Protein AF-A0A9P5X8L2-F1 (afdb_monomer)

pLDDT: mean 76.32, std 15.54, range [38.41, 93.25]

Solvent-accessible surface area (backbone atoms only — not comparable to full-atom values): 4507 Å² total; per-residue (Å²): 112,70,64,36,52,54,50,35,68,72,47,84,66,91,46,74,67,42,44,53,51,37,48,51,51,18,56,73,67,47,56,67,66,60,54,51,50,48,52,60,58,52,39,55,66,64,31,83,94,56,20,49,75,81,72,55,60,50,70,67,56,54,51,48,52,52,54,59,56,56,68,68,70,70,81,127

Mean predicted aligned error: 11.63 Å

Radius of gyration: 17.08 Å; Cα contacts (8 Å, |Δi|>4): 30; chains: 1; bounding box: 37×26×46 Å

Secondary structure (DSSP, 8-state):
-HHHHHHHHHS--SSHHHHHHHHHHHHHTS-HHHHHHHHHHHHHHH-TTS-TTTTT--HHHHHHHHHHHHTT----

Foldseek 3Di:
DVQLVVQLVPQDDPDPVSSVVSSVVSVVPDDPVNVVVVVVVVCCQCPPVNPCVVVDPDVVNVVVVVVVVVVPPPDD

Structure (mmCIF, N/CA/C/O backbone):
data_AF-A0A9P5X8L2-F1
#
_entry.id   AF-A0A9P5X8L2-F1
#
loop_
_atom_site.group_PDB
_atom_site.id
_atom_site.type_symbol
_atom_site.label_atom_id
_atom_site.label_alt_id
_atom_site.label_comp_id
_atom_site.label_asym_id
_atom_site.label_entity_id
_atom_site.label_seq_id
_atom_site.pdbx_PDB_ins_code
_atom_site.Cartn_x
_atom_site.Cartn_y
_atom_site.Cartn_z
_atom_site.occupancy
_atom_site.B_iso_or_equiv
_atom_site.auth_seq_id
_atom_site.auth_comp_id
_atom_site.auth_asym_id
_atom_site.auth_atom_id
_atom_site.pdbx_PDB_model_num
ATOM 1 N N . TRP A 1 1 ? -0.348 0.375 -1.097 1.00 72.50 1 TRP A N 1
ATOM 2 C CA . TRP A 1 1 ? 0.212 0.336 0.275 1.00 72.50 1 TRP A CA 1
ATOM 3 C C . TRP A 1 1 ? -0.238 1.503 1.159 1.00 72.50 1 TRP A C 1
ATOM 5 O O . TRP A 1 1 ? -0.739 1.246 2.244 1.00 72.50 1 TRP A O 1
ATOM 15 N N . GLY A 1 2 ? -0.102 2.770 0.738 1.00 86.56 2 GLY A N 1
ATOM 16 C CA . GLY A 1 2 ? -0.424 3.933 1.592 1.00 86.56 2 GLY A CA 1
ATOM 17 C C . GLY A 1 2 ? -1.822 3.920 2.233 1.00 86.56 2 GLY A C 1
ATOM 18 O O . GLY A 1 2 ? -1.941 4.215 3.417 1.00 86.56 2 GLY A O 1
ATOM 19 N N . TRP A 1 3 ? -2.845 3.484 1.492 1.00 88.38 3 TRP A N 1
ATOM 20 C CA . TRP A 1 3 ? -4.228 3.396 1.975 1.00 88.38 3 TRP A CA 1
ATOM 21 C C . TRP A 1 3 ? -4.402 2.464 3.184 1.00 88.38 3 TRP A C 1
ATOM 23 O O . TRP A 1 3 ? -4.836 2.902 4.245 1.00 88.38 3 TRP A O 1
ATOM 33 N N . CYS A 1 4 ? -3.972 1.203 3.075 1.00 86.94 4 CYS A N 1
ATOM 34 C CA . CYS A 1 4 ? -4.043 0.251 4.188 1.00 86.94 4 CYS A CA 1
ATOM 35 C C . CYS A 1 4 ? -3.274 0.749 5.418 1.00 86.94 4 CYS A C 1
ATOM 37 O O . CYS A 1 4 ? -3.717 0.556 6.544 1.00 86.94 4 CYS A O 1
ATOM 39 N N . LYS A 1 5 ? -2.137 1.434 5.223 1.00 88.31 5 LYS A N 1
ATOM 40 C CA . LYS A 1 5 ? -1.368 2.021 6.330 1.00 88.31 5 LYS A CA 1
ATOM 41 C C . LYS A 1 5 ? -2.148 3.129 7.039 1.00 88.31 5 LYS A C 1
ATOM 43 O O . LYS A 1 5 ? -2.132 3.177 8.266 1.00 88.31 5 LYS A O 1
ATOM 48 N N . TYR A 1 6 ? -2.834 3.979 6.280 1.00 90.81 6 TYR A N 1
ATOM 49 C CA . TYR A 1 6 ? -3.683 5.043 6.809 1.00 90.81 6 TYR A CA 1
ATOM 50 C C . TYR A 1 6 ? -4.878 4.483 7.598 1.00 90.81 6 TYR A C 1
ATOM 52 O O . TYR A 1 6 ? -5.121 4.902 8.728 1.00 90.81 6 TYR A O 1
ATOM 60 N N . CYS A 1 7 ? -5.574 3.475 7.065 1.00 88.12 7 CYS A N 1
ATOM 61 C CA . CYS A 1 7 ? -6.649 2.782 7.785 1.00 88.12 7 CYS A CA 1
ATOM 62 C C . CYS A 1 7 ? -6.127 2.088 9.049 1.00 88.12 7 CYS A C 1
ATOM 64 O O . CYS A 1 7 ? -6.709 2.223 10.123 1.00 88.12 7 CYS A O 1
ATOM 66 N N . TYR A 1 8 ? -4.983 1.407 8.948 1.00 89.31 8 TYR A N 1
ATOM 67 C CA . TYR A 1 8 ? -4.330 0.798 10.097 1.00 89.31 8 TYR A CA 1
ATOM 68 C C . TYR A 1 8 ? -4.009 1.849 11.163 1.00 89.31 8 TYR A C 1
ATOM 70 O O . TYR A 1 8 ? -4.284 1.614 12.329 1.00 89.31 8 TYR A O 1
ATOM 78 N N . GLN A 1 9 ? -3.446 3.011 10.818 1.00 89.88 9 GLN A N 1
ATOM 79 C CA . GLN A 1 9 ? -3.088 4.068 11.778 1.00 89.88 9 GLN A CA 1
ATOM 80 C C . GLN A 1 9 ? -4.273 4.615 12.583 1.00 89.88 9 GLN A C 1
ATOM 82 O O . GLN A 1 9 ? -4.074 4.981 13.735 1.00 89.88 9 GLN A O 1
ATOM 87 N N . GLN A 1 10 ? -5.479 4.612 12.018 1.00 88.94 10 GLN A N 1
ATOM 88 C CA . GLN A 1 10 ? -6.688 5.090 12.695 1.00 88.94 10 GLN A CA 1
ATOM 89 C C . GLN A 1 10 ? -7.308 4.063 13.653 1.00 88.94 10 GLN A C 1
ATOM 91 O O . GLN A 1 10 ? -8.132 4.422 14.490 1.00 88.94 10 GLN A O 1
ATOM 96 N N . ALA A 1 11 ? -6.926 2.788 13.554 1.00 86.75 11 ALA A N 1
ATOM 97 C CA . ALA A 1 11 ? -7.465 1.755 14.427 1.00 86.75 11 ALA A CA 1
ATOM 98 C C . ALA A 1 11 ? -6.876 1.859 15.851 1.00 86.75 11 ALA A C 1
ATOM 100 O O . ALA A 1 11 ? -5.654 1.984 15.996 1.00 86.7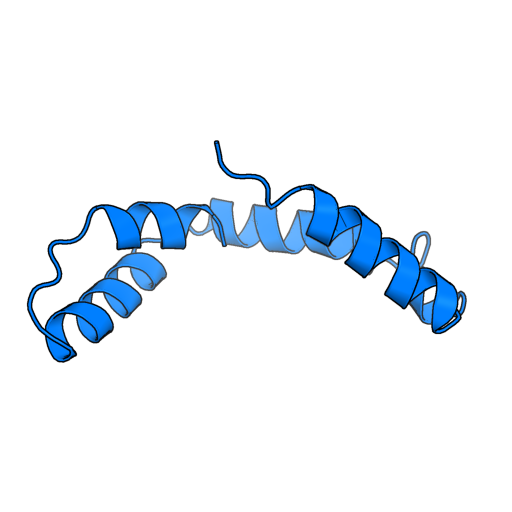5 11 ALA A O 1
ATOM 101 N N . PRO A 1 12 ? -7.694 1.740 16.912 1.00 82.06 12 PRO A N 1
ATOM 102 C CA . PRO A 1 12 ? -7.195 1.645 18.279 1.00 82.06 12 PRO A CA 1
ATOM 103 C C . PRO A 1 12 ? -6.441 0.321 18.480 1.00 82.06 12 PRO A C 1
ATOM 105 O O . PRO A 1 12 ? -6.928 -0.751 18.115 1.00 82.06 12 PRO A O 1
ATOM 108 N N . LYS A 1 13 ? -5.234 0.390 19.052 1.00 85.81 13 LYS A N 1
ATOM 109 C CA . LYS A 1 13 ? -4.308 -0.749 19.176 1.00 85.81 13 LYS A CA 1
ATOM 110 C C . LYS A 1 13 ? -3.656 -0.764 20.552 1.00 85.81 13 LYS A C 1
ATOM 112 O O . LYS A 1 13 ? -2.588 -0.195 20.740 1.00 85.81 13 LYS A O 1
ATOM 117 N N . ASN A 1 14 ? -4.290 -1.449 21.496 1.00 87.44 14 ASN A N 1
ATOM 118 C CA . ASN A 1 14 ? -3.768 -1.569 22.863 1.00 87.44 14 ASN A CA 1
ATOM 119 C C . ASN A 1 14 ? -3.144 -2.947 23.136 1.00 87.44 14 ASN A C 1
ATOM 121 O O . ASN A 1 14 ? -2.458 -3.131 24.134 1.00 87.44 14 ASN A O 1
ATOM 125 N N . THR A 1 15 ? -3.378 -3.922 22.254 1.00 91.81 15 THR A N 1
ATOM 126 C CA . THR A 1 15 ? -2.920 -5.308 22.403 1.00 91.81 15 THR A CA 1
ATOM 127 C C . THR A 1 15 ? -2.404 -5.859 21.078 1.00 91.81 15 THR A C 1
ATOM 129 O O . THR A 1 15 ? -2.803 -5.411 20.000 1.00 91.81 15 THR A O 1
ATOM 132 N N . PHE A 1 16 ? -1.526 -6.861 21.146 1.00 89.12 16 PHE A N 1
ATOM 133 C CA . PHE A 1 16 ? -0.940 -7.494 19.961 1.00 89.12 16 PHE A CA 1
ATOM 134 C C . PHE A 1 16 ? -1.989 -8.164 19.058 1.00 89.12 16 PHE A C 1
ATOM 136 O O . PHE A 1 16 ? -1.928 -8.047 17.834 1.00 89.12 16 PHE A O 1
ATOM 143 N N . ASP A 1 17 ? -3.008 -8.793 19.642 1.00 90.75 17 ASP A N 1
ATOM 144 C CA . ASP A 1 17 ? -4.108 -9.359 18.857 1.00 90.75 17 ASP A CA 1
ATOM 145 C C . ASP A 1 17 ? -4.989 -8.273 18.228 1.00 90.75 17 ASP A C 1
ATOM 147 O O . ASP A 1 17 ? -5.427 -8.420 17.086 1.00 90.75 17 ASP A O 1
ATOM 151 N N . GLY A 1 18 ? -5.169 -7.132 18.906 1.00 88.44 18 GLY A N 1
ATOM 152 C CA . GLY A 1 18 ? -5.801 -5.950 18.319 1.00 88.44 18 GLY A CA 1
ATOM 153 C C . GLY A 1 18 ? -5.030 -5.422 17.106 1.00 88.44 18 GLY A C 1
ATOM 154 O O . GLY A 1 18 ? -5.633 -5.093 16.087 1.00 88.44 18 GLY A O 1
ATOM 155 N N . VAL A 1 19 ? -3.694 -5.429 17.169 1.00 90.69 19 VAL A N 1
ATOM 156 C CA . VAL A 1 19 ? -2.815 -5.075 16.042 1.00 90.69 19 VAL A CA 1
ATOM 157 C C . VAL A 1 19 ? -2.996 -6.031 14.860 1.00 90.69 19 VAL A C 1
ATOM 159 O O . VAL A 1 19 ? -3.154 -5.573 13.724 1.00 90.69 19 VAL A O 1
ATOM 162 N N . LYS A 1 20 ? -3.025 -7.348 15.102 1.00 93.25 20 LYS A N 1
ATOM 163 C CA . LYS A 1 20 ? -3.286 -8.338 14.043 1.00 93.25 20 LYS A CA 1
ATOM 164 C C . LYS A 1 20 ? -4.644 -8.100 13.396 1.00 93.25 20 LYS A C 1
ATOM 166 O O . LYS A 1 20 ? -4.727 -7.978 12.177 1.00 93.25 20 LYS A O 1
ATOM 171 N N . LYS A 1 21 ? -5.697 -7.961 14.206 1.00 92.00 21 LYS A N 1
ATOM 172 C CA . LYS A 1 21 ? -7.062 -7.731 13.720 1.00 92.00 21 LYS A CA 1
ATOM 173 C C . LYS A 1 21 ? -7.167 -6.440 12.909 1.00 92.00 21 LYS A C 1
ATOM 175 O O . LYS A 1 21 ? -7.731 -6.455 11.822 1.00 92.00 21 LYS A O 1
ATOM 180 N N . ALA A 1 22 ? -6.576 -5.349 13.392 1.00 90.94 22 ALA A N 1
ATOM 181 C CA . ALA A 1 22 ? -6.545 -4.078 12.674 1.00 90.94 22 ALA A CA 1
ATOM 182 C C . ALA A 1 22 ? -5.818 -4.183 11.326 1.00 90.94 22 ALA A C 1
ATOM 184 O O . ALA A 1 22 ? -6.200 -3.510 10.372 1.00 90.94 22 ALA A O 1
ATOM 185 N N . THR A 1 23 ? -4.791 -5.033 11.232 1.00 90.56 23 THR A N 1
ATOM 186 C CA . THR A 1 23 ? -4.083 -5.284 9.971 1.00 90.56 23 THR A CA 1
ATOM 187 C C . THR A 1 23 ? -5.000 -5.948 8.947 1.00 90.56 23 THR A C 1
ATOM 189 O O . THR A 1 23 ? -5.094 -5.449 7.830 1.00 90.56 23 THR A O 1
ATOM 192 N N . TYR A 1 24 ? -5.713 -7.012 9.333 1.00 91.94 24 TYR A N 1
ATOM 193 C CA . TYR A 1 24 ? -6.662 -7.686 8.439 1.00 91.94 24 TYR A CA 1
ATOM 194 C C . TYR A 1 24 ? -7.793 -6.754 8.010 1.00 91.94 24 TYR A C 1
ATOM 196 O O . TYR A 1 24 ? -8.022 -6.585 6.821 1.00 91.94 24 TYR A O 1
ATOM 204 N N . VAL A 1 25 ? -8.404 -6.042 8.961 1.00 91.88 25 VAL A N 1
ATOM 205 C CA . VAL A 1 25 ? -9.474 -5.075 8.668 1.00 91.88 25 VAL A CA 1
ATOM 206 C C . VAL A 1 25 ? -9.008 -4.003 7.680 1.00 91.88 25 VAL A C 1
ATOM 208 O O . VAL A 1 25 ? -9.733 -3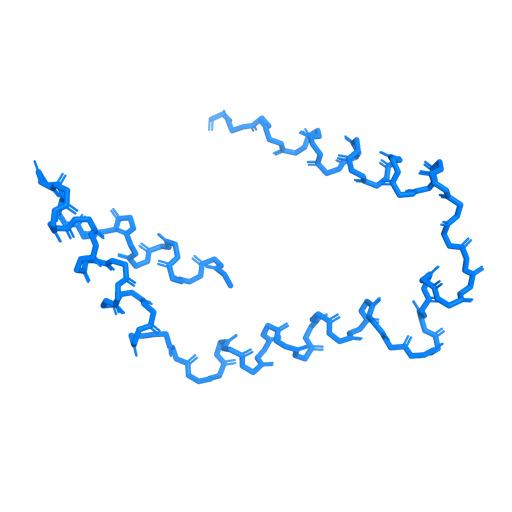.668 6.751 1.00 91.88 25 VAL A O 1
ATOM 211 N N . ALA A 1 26 ? -7.796 -3.469 7.841 1.00 90.44 26 ALA A N 1
ATOM 212 C CA . ALA A 1 26 ? -7.261 -2.459 6.930 1.00 90.44 26 ALA A CA 1
ATOM 213 C C . ALA A 1 26 ? -6.925 -3.011 5.533 1.00 90.44 26 ALA A C 1
ATOM 215 O O . ALA A 1 26 ? -6.900 -2.247 4.565 1.00 90.44 26 ALA A O 1
ATOM 216 N N . PHE A 1 27 ? -6.633 -4.307 5.427 1.00 88.50 27 PHE A N 1
ATOM 217 C CA . PHE A 1 27 ? -6.390 -4.973 4.152 1.00 88.50 27 PHE A CA 1
ATOM 218 C C . PHE A 1 27 ? -7.706 -5.279 3.431 1.00 88.50 27 PHE A C 1
ATOM 220 O O . PHE A 1 27 ? -7.844 -4.936 2.260 1.00 88.50 27 PHE A O 1
ATOM 227 N N . ASP A 1 28 ? -8.690 -5.818 4.150 1.00 91.62 28 ASP A N 1
ATOM 228 C CA . ASP A 1 28 ? -10.008 -6.174 3.613 1.00 91.62 28 ASP A CA 1
ATOM 229 C C . ASP A 1 28 ? -10.839 -4.939 3.245 1.00 91.62 28 ASP A C 1
ATOM 231 O O . ASP A 1 28 ? -11.605 -4.958 2.286 1.00 91.62 28 ASP A O 1
ATOM 235 N N . ALA A 1 29 ? -10.661 -3.830 3.968 1.00 92.38 29 ALA A N 1
ATOM 236 C CA . ALA A 1 29 ? -11.302 -2.556 3.652 1.00 92.38 29 ALA A CA 1
ATOM 237 C C . ALA A 1 29 ? -10.628 -1.802 2.491 1.00 92.38 29 ALA A C 1
ATOM 239 O O . ALA A 1 29 ? -11.068 -0.705 2.146 1.00 92.38 29 ALA A O 1
ATOM 240 N N . CYS A 1 30 ? -9.535 -2.324 1.918 1.00 91.56 30 CYS A N 1
ATOM 241 C CA . CYS A 1 30 ? -8.850 -1.666 0.814 1.00 91.56 30 CYS A CA 1
ATOM 242 C C . CYS A 1 30 ? -9.715 -1.718 -0.454 1.00 91.56 30 CYS A C 1
ATOM 244 O O . CYS A 1 30 ? -9.990 -2.809 -0.955 1.00 91.56 30 CYS A O 1
ATOM 246 N N . PRO A 1 31 ? -10.095 -0.564 -1.025 1.00 93.12 31 PRO A N 1
ATOM 247 C CA . PRO A 1 31 ? -10.883 -0.537 -2.244 1.00 93.12 31 PRO A CA 1
ATOM 248 C C . PRO A 1 31 ? -10.148 -1.211 -3.412 1.00 93.12 31 PRO A C 1
ATOM 250 O O . PRO A 1 31 ? -8.926 -1.082 -3.564 1.00 93.12 31 PRO A O 1
ATOM 253 N N . ILE A 1 32 ? -10.898 -1.940 -4.244 1.00 92.00 32 ILE A N 1
ATOM 254 C CA . ILE A 1 32 ? -10.362 -2.688 -5.392 1.00 92.00 32 ILE A CA 1
ATOM 255 C C . ILE A 1 32 ? -9.639 -1.761 -6.382 1.00 92.00 32 ILE A C 1
ATOM 257 O O . ILE A 1 32 ? -8.575 -2.097 -6.894 1.00 92.00 32 ILE A O 1
ATOM 261 N N . ASP A 1 33 ? -10.163 -0.557 -6.592 1.00 92.25 33 ASP A N 1
ATOM 262 C CA . ASP A 1 33 ? -9.601 0.483 -7.451 1.00 92.25 33 ASP A CA 1
ATOM 263 C C . ASP A 1 33 ? -8.233 0.962 -6.952 1.00 92.25 33 ASP A C 1
ATOM 265 O O . ASP A 1 33 ? -7.326 1.164 -7.758 1.00 92.25 33 ASP A O 1
ATOM 269 N N . VAL A 1 34 ? -8.029 1.050 -5.633 1.00 89.62 34 VAL A N 1
ATOM 270 C CA . VAL A 1 34 ? -6.727 1.390 -5.038 1.00 89.62 34 VAL A CA 1
ATOM 271 C C . VAL A 1 34 ? -5.700 0.283 -5.294 1.00 89.62 34 VAL A C 1
ATOM 273 O O . VAL A 1 34 ? -4.536 0.574 -5.592 1.00 89.62 34 VAL A O 1
ATOM 276 N N . ILE A 1 35 ? -6.116 -0.985 -5.211 1.00 88.75 35 ILE A N 1
ATOM 277 C CA . ILE A 1 35 ? -5.261 -2.139 -5.525 1.00 88.75 35 ILE A CA 1
ATOM 278 C C . ILE A 1 35 ? -4.904 -2.129 -7.015 1.00 88.75 35 ILE A C 1
ATOM 280 O O . ILE A 1 35 ? -3.723 -2.187 -7.364 1.00 88.75 35 ILE A O 1
AT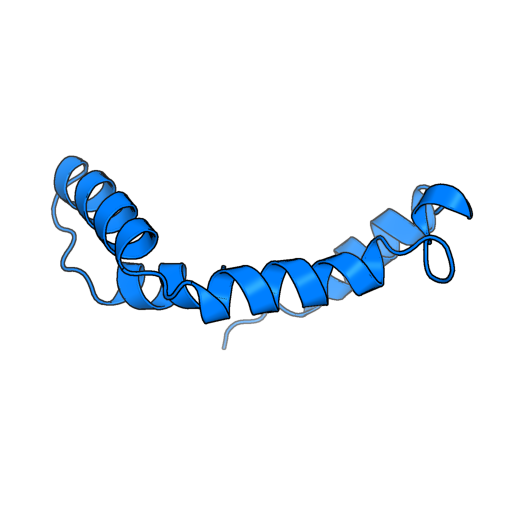OM 284 N N . CYS A 1 36 ? -5.898 -1.972 -7.892 1.00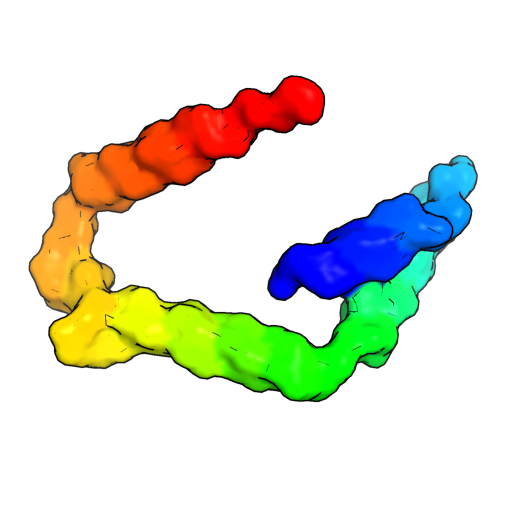 89.12 36 CYS A N 1
ATOM 285 C CA . CYS A 1 36 ? -5.701 -1.884 -9.337 1.00 89.12 36 CYS A CA 1
ATOM 286 C C . CYS A 1 36 ? -4.792 -0.710 -9.718 1.00 89.12 36 CYS A C 1
ATOM 288 O O . CYS A 1 36 ? -3.863 -0.881 -10.504 1.00 89.12 36 CYS A O 1
ATOM 290 N N . PHE A 1 37 ? -4.996 0.471 -9.132 1.00 90.12 37 PHE A N 1
ATOM 291 C CA . PHE A 1 37 ? -4.153 1.639 -9.378 1.00 90.12 37 PHE A CA 1
ATOM 292 C C . PHE A 1 37 ? -2.705 1.387 -8.957 1.00 90.12 37 PHE A C 1
ATOM 294 O O . PHE A 1 37 ? -1.778 1.741 -9.687 1.00 90.12 37 PHE A O 1
ATOM 301 N N . PHE A 1 38 ? -2.494 0.744 -7.804 1.00 86.75 38 PHE A N 1
ATOM 302 C CA . PHE A 1 38 ? -1.157 0.386 -7.345 1.00 86.75 38 PHE A CA 1
ATOM 303 C C . PHE A 1 38 ? -0.466 -0.588 -8.303 1.00 86.75 38 PHE A C 1
ATOM 305 O O . PHE A 1 38 ? 0.673 -0.328 -8.682 1.00 86.75 38 PHE A O 1
ATOM 312 N N . ILE A 1 39 ? -1.150 -1.658 -8.721 1.00 85.44 39 ILE A N 1
ATOM 313 C CA . ILE A 1 39 ? -0.609 -2.657 -9.656 1.00 85.44 39 ILE A CA 1
ATOM 314 C C . ILE A 1 39 ? -0.297 -2.013 -11.009 1.00 85.44 39 ILE A C 1
ATOM 316 O O . ILE A 1 39 ? 0.803 -2.163 -11.529 1.00 85.44 39 ILE A O 1
ATOM 320 N N . ASN A 1 40 ? -1.219 -1.225 -11.558 1.00 86.50 40 ASN A N 1
ATOM 321 C CA . ASN A 1 40 ? -1.017 -0.563 -12.846 1.00 86.50 40 ASN A CA 1
ATOM 322 C C . ASN A 1 40 ? 0.130 0.456 -12.794 1.00 86.50 40 ASN A C 1
ATOM 324 O O . ASN A 1 40 ? 0.872 0.624 -13.763 1.00 86.50 40 ASN A O 1
ATOM 328 N N . ARG A 1 41 ? 0.307 1.145 -11.660 1.00 83.94 41 ARG A N 1
ATOM 329 C CA . ARG A 1 41 ? 1.399 2.105 -11.484 1.00 83.94 41 ARG A CA 1
ATOM 330 C C . ARG A 1 41 ? 2.740 1.430 -11.225 1.00 83.94 41 ARG A C 1
ATOM 332 O O . ARG A 1 41 ? 3.747 1.923 -11.725 1.00 83.94 41 ARG A O 1
ATOM 339 N N . SER A 1 42 ? 2.771 0.325 -10.481 1.00 79.69 42 SER A N 1
ATOM 340 C CA . SER A 1 42 ? 3.990 -0.468 -10.292 1.00 79.69 42 SER A CA 1
ATOM 341 C C . SER A 1 42 ? 4.410 -1.168 -11.584 1.00 79.69 42 SER A C 1
ATOM 343 O O . SER A 1 42 ? 5.605 -1.276 -11.847 1.00 79.69 42 SER A O 1
ATOM 345 N N . TRP A 1 43 ? 3.448 -1.541 -12.434 1.00 76.38 43 TRP A N 1
ATOM 346 C CA . TRP A 1 43 ? 3.706 -2.134 -13.743 1.00 76.38 43 TRP A CA 1
ATOM 347 C C . TRP A 1 43 ? 4.558 -1.245 -14.645 1.00 76.38 43 TRP A C 1
ATOM 349 O O . TRP A 1 43 ? 5.388 -1.770 -15.372 1.00 76.38 43 TRP A O 1
ATOM 359 N N . ARG A 1 44 ? 4.433 0.089 -14.577 1.00 71.06 44 ARG A N 1
ATOM 360 C CA . ARG A 1 44 ? 5.287 1.006 -15.362 1.00 71.06 44 ARG A CA 1
ATOM 361 C C . ARG A 1 44 ? 6.775 0.750 -15.104 1.00 71.06 44 ARG A C 1
ATOM 363 O O . ARG A 1 44 ? 7.538 0.560 -16.039 1.00 71.06 44 ARG A O 1
ATOM 370 N N . PHE A 1 45 ? 7.145 0.564 -13.838 1.00 66.38 45 PHE A N 1
ATOM 371 C CA . PHE A 1 45 ? 8.519 0.249 -13.435 1.00 66.38 45 PHE A CA 1
ATOM 372 C C . PHE A 1 45 ? 8.973 -1.180 -13.780 1.00 66.38 45 PHE A C 1
ATOM 374 O O . PHE A 1 45 ? 10.168 -1.461 -13.738 1.00 66.38 45 PHE A O 1
ATOM 381 N N . MET A 1 46 ? 8.042 -2.085 -14.098 1.00 66.06 46 MET A N 1
ATOM 382 C CA . MET A 1 46 ? 8.323 -3.471 -14.502 1.00 66.06 46 MET A CA 1
ATOM 383 C C . MET A 1 46 ? 8.114 -3.709 -16.008 1.00 66.06 46 MET A C 1
ATOM 385 O O . MET A 1 46 ? 8.376 -4.807 -16.500 1.00 66.06 46 MET A O 1
ATOM 389 N N . SER A 1 47 ? 7.626 -2.709 -16.748 1.00 61.09 47 SER A N 1
ATOM 390 C CA . SER A 1 47 ? 7.194 -2.868 -18.136 1.00 61.09 47 SER A CA 1
ATOM 391 C C . SER A 1 47 ? 8.394 -3.091 -19.064 1.00 61.09 47 SER A C 1
ATOM 393 O O . SER A 1 47 ? 9.388 -2.393 -18.906 1.00 61.09 47 SER A O 1
ATOM 395 N N . PRO A 1 48 ? 8.342 -4.010 -20.051 1.00 58.50 48 PRO A N 1
ATOM 396 C CA . PRO A 1 48 ? 9.506 -4.408 -20.858 1.00 58.50 48 PRO A CA 1
ATOM 397 C C . PRO A 1 48 ? 10.233 -3.265 -21.581 1.00 58.50 48 PRO A C 1
ATOM 399 O O . PRO A 1 48 ? 11.448 -3.327 -21.739 1.00 58.50 48 PRO A O 1
ATOM 402 N N . SER A 1 49 ? 9.512 -2.216 -21.991 1.00 57.59 49 SER A N 1
ATOM 403 C CA . SER A 1 49 ? 10.074 -1.030 -22.654 1.00 57.59 49 SER A CA 1
ATOM 404 C C . SER A 1 49 ? 10.735 -0.036 -21.693 1.00 57.59 49 SER A C 1
ATOM 406 O O . SER A 1 49 ? 11.553 0.768 -22.124 1.00 57.59 49 SER A O 1
ATOM 408 N N . GLU A 1 50 ? 10.399 -0.094 -20.402 1.00 52.78 50 GLU A N 1
ATOM 409 C CA . GLU A 1 50 ? 10.992 0.711 -19.322 1.00 52.78 50 GLU A CA 1
ATOM 410 C C . GLU A 1 50 ? 11.721 -0.184 -18.298 1.00 52.78 50 GLU A C 1
ATOM 412 O O . GLU A 1 50 ? 11.994 0.232 -17.169 1.00 52.78 50 GLU A O 1
ATOM 417 N N . ASN A 1 51 ? 12.017 -1.443 -18.654 1.00 52.75 51 ASN A N 1
ATOM 418 C CA . ASN A 1 51 ? 12.487 -2.429 -17.693 1.00 52.75 51 ASN A CA 1
ATOM 419 C C . ASN A 1 51 ? 13.981 -2.248 -17.421 1.00 52.75 51 ASN A C 1
ATOM 421 O O . ASN A 1 51 ? 14.837 -2.889 -18.028 1.00 52.75 51 ASN A O 1
ATOM 425 N N . ALA A 1 52 ? 14.285 -1.414 -16.435 1.00 52.56 52 ALA A N 1
ATOM 426 C CA . ALA A 1 52 ? 15.629 -1.238 -15.909 1.00 52.56 52 ALA A CA 1
ATOM 427 C C . ALA A 1 52 ? 16.232 -2.557 -15.364 1.00 52.56 52 ALA A C 1
ATOM 429 O O . ALA A 1 52 ? 17.450 -2.716 -15.353 1.00 52.56 52 ALA A O 1
ATOM 430 N N . TYR A 1 53 ? 15.412 -3.536 -14.959 1.00 50.00 53 TYR A N 1
ATOM 431 C CA . TYR A 1 53 ? 15.889 -4.855 -14.529 1.00 50.00 53 TYR A CA 1
ATOM 432 C C . TYR A 1 53 ? 16.289 -5.761 -15.705 1.00 50.00 53 TYR A C 1
ATOM 434 O O . TYR A 1 53 ? 17.302 -6.447 -15.593 1.00 50.00 53 TYR A O 1
ATOM 442 N N . HIS A 1 54 ? 15.582 -5.733 -16.845 1.00 53.12 54 HIS A N 1
ATOM 443 C CA . HIS A 1 54 ? 16.019 -6.445 -18.064 1.00 53.12 54 HIS A CA 1
ATOM 444 C C . HIS A 1 54 ? 17.171 -5.736 -18.784 1.00 53.12 54 HIS A C 1
ATOM 446 O O . HIS A 1 54 ? 18.014 -6.401 -19.375 1.00 53.12 54 HIS A O 1
ATOM 452 N N . VAL A 1 55 ? 17.246 -4.405 -18.689 1.00 56.56 55 VAL A N 1
ATOM 453 C CA . VAL A 1 55 ? 18.376 -3.598 -19.189 1.00 56.56 55 VAL A CA 1
ATOM 454 C C . VAL A 1 55 ? 19.634 -3.765 -18.315 1.00 56.56 55 VAL A C 1
ATOM 456 O O . VAL A 1 55 ? 20.720 -3.342 -18.699 1.00 56.56 55 VAL A O 1
ATOM 459 N N . GLY A 1 56 ? 19.528 -4.443 -17.167 1.00 54.34 56 GLY A N 1
ATOM 460 C CA . GLY A 1 56 ? 20.654 -4.701 -16.279 1.00 54.34 56 GLY A CA 1
ATOM 461 C C . GLY A 1 56 ? 20.987 -3.482 -15.426 1.00 54.34 56 GLY A C 1
ATOM 462 O O . GLY A 1 56 ? 22.021 -2.839 -15.600 1.00 54.34 56 GLY A O 1
ATOM 463 N N . LEU A 1 57 ? 20.133 -3.177 -14.448 1.00 61.12 57 LEU A N 1
ATOM 464 C CA . LEU A 1 57 ? 20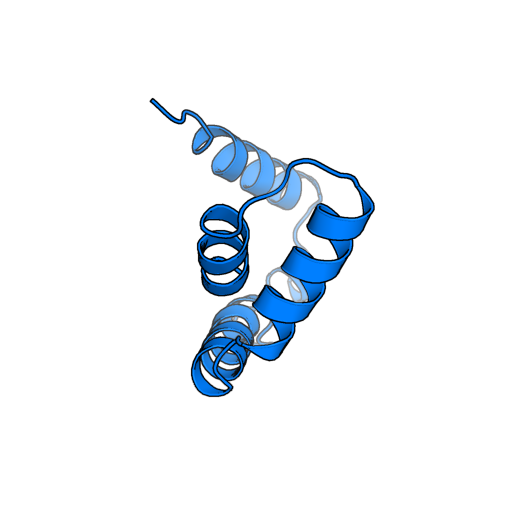.513 -2.336 -13.317 1.00 61.12 57 LEU A CA 1
ATOM 465 C C . LEU A 1 57 ? 21.733 -2.974 -12.648 1.00 61.12 57 LEU A C 1
ATOM 467 O O . LEU A 1 57 ? 21.629 -3.943 -11.896 1.00 61.12 57 LEU A O 1
ATOM 471 N N . THR A 1 58 ? 22.912 -2.424 -12.925 1.00 65.44 58 THR A N 1
ATOM 472 C CA . THR A 1 58 ? 24.129 -2.767 -12.193 1.00 65.44 58 THR A CA 1
ATOM 473 C C . THR A 1 58 ? 23.861 -2.521 -10.713 1.00 65.44 58 THR A C 1
ATOM 475 O O . THR A 1 58 ? 23.207 -1.538 -10.363 1.00 65.44 58 THR A O 1
ATOM 478 N N . GLY A 1 59 ? 24.387 -3.370 -9.822 1.00 69.56 59 GLY A N 1
ATOM 479 C CA . GLY A 1 59 ? 24.143 -3.250 -8.376 1.00 69.56 59 GLY A CA 1
ATOM 480 C C . GLY A 1 59 ? 24.347 -1.825 -7.838 1.00 69.56 59 GLY A C 1
ATOM 481 O O . GLY A 1 59 ? 23.604 -1.382 -6.976 1.00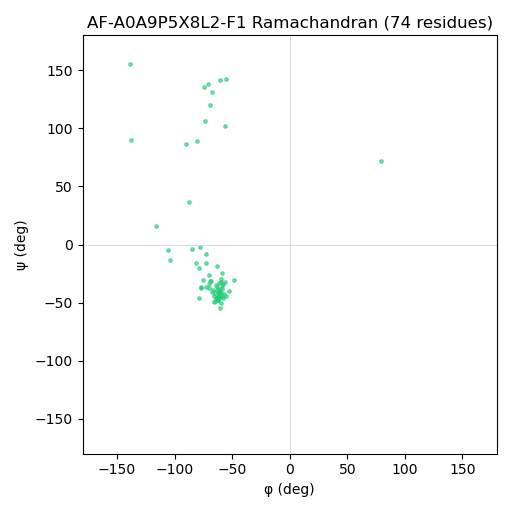 69.56 59 GLY A O 1
ATOM 482 N N . LYS A 1 60 ? 25.256 -1.047 -8.439 1.00 73.06 60 LYS A N 1
ATOM 483 C CA . LYS A 1 60 ? 25.468 0.381 -8.148 1.00 73.06 60 LYS A CA 1
ATOM 484 C C . LYS A 1 60 ? 24.237 1.268 -8.375 1.00 73.06 60 LYS A C 1
ATOM 486 O O . LYS A 1 60 ? 23.981 2.141 -7.554 1.00 73.06 60 LYS A O 1
ATOM 491 N N . ALA A 1 61 ? 23.482 1.064 -9.451 1.00 70.94 61 ALA A N 1
ATOM 492 C CA . ALA A 1 61 ? 22.288 1.846 -9.761 1.00 70.94 61 ALA A CA 1
ATOM 493 C C . ALA A 1 61 ? 21.118 1.490 -8.829 1.00 70.94 61 ALA A C 1
ATOM 495 O O . ALA A 1 61 ? 20.406 2.381 -8.366 1.00 70.94 61 ALA A O 1
ATOM 496 N N . ALA A 1 62 ? 20.987 0.210 -8.461 1.00 68.88 62 ALA A N 1
ATOM 497 C CA . ALA A 1 62 ? 20.054 -0.218 -7.421 1.00 68.88 62 ALA A CA 1
ATOM 498 C C . ALA A 1 62 ? 20.417 0.397 -6.055 1.00 68.88 62 ALA A C 1
ATOM 500 O O . ALA A 1 62 ? 19.559 0.979 -5.391 1.00 68.88 62 ALA A O 1
ATOM 501 N N . THR A 1 63 ? 21.698 0.365 -5.666 1.00 73.75 63 THR A N 1
ATOM 502 C CA . THR A 1 63 ? 22.179 1.000 -4.428 1.00 73.75 63 THR A CA 1
ATOM 503 C C . THR A 1 63 ? 21.957 2.511 -4.447 1.00 73.75 63 THR A C 1
ATOM 505 O O . THR A 1 63 ? 21.512 3.078 -3.452 1.00 73.75 63 THR A O 1
ATOM 508 N N . TRP A 1 64 ? 22.203 3.173 -5.580 1.00 75.75 64 TRP A N 1
ATOM 509 C CA . TRP A 1 64 ? 21.951 4.603 -5.739 1.00 75.75 64 TRP A CA 1
ATOM 510 C C . TRP A 1 64 ? 20.466 4.948 -5.571 1.00 75.75 64 TRP A C 1
ATOM 512 O O . TRP A 1 64 ? 20.145 5.860 -4.811 1.00 75.75 64 TRP A O 1
ATOM 522 N N . ALA A 1 65 ? 19.556 4.192 -6.197 1.00 68.88 65 ALA A N 1
ATOM 523 C CA . ALA A 1 65 ? 18.115 4.403 -6.059 1.00 68.88 65 ALA A CA 1
ATOM 524 C C . ALA A 1 65 ? 17.642 4.219 -4.605 1.00 68.88 65 ALA A C 1
ATOM 526 O O . ALA A 1 65 ? 16.868 5.033 -4.098 1.00 68.88 65 ALA A O 1
ATOM 527 N N . VAL A 1 66 ? 18.169 3.209 -3.899 1.00 68.94 66 VAL A N 1
ATOM 528 C CA . VAL A 1 66 ? 17.883 2.971 -2.474 1.00 68.94 66 VAL A CA 1
ATOM 529 C C . VAL A 1 66 ? 18.419 4.105 -1.598 1.00 68.94 66 VAL A C 1
ATOM 531 O O . VAL A 1 66 ? 17.700 4.588 -0.726 1.00 68.94 66 VAL A O 1
ATOM 534 N N . CYS A 1 67 ? 19.647 4.579 -1.827 1.00 73.81 67 CYS A N 1
ATOM 535 C CA . CYS A 1 67 ? 20.206 5.725 -1.104 1.00 73.81 67 CYS A CA 1
ATOM 536 C C . CYS A 1 67 ? 19.408 7.012 -1.365 1.00 73.81 67 CYS A C 1
ATOM 538 O O . CYS A 1 67 ? 19.151 7.779 -0.437 1.00 73.81 67 CYS A O 1
ATOM 540 N N . LYS A 1 68 ? 18.958 7.226 -2.607 1.00 69.50 68 LYS A N 1
ATOM 541 C CA . LYS A 1 68 ? 18.144 8.383 -2.990 1.00 69.50 68 LYS A CA 1
ATOM 542 C C . LYS A 1 68 ? 16.754 8.349 -2.347 1.00 69.50 68 LYS A C 1
ATOM 544 O O . LYS A 1 68 ? 16.300 9.379 -1.859 1.00 69.50 68 LYS A O 1
ATOM 549 N N . GLN A 1 69 ? 16.106 7.183 -2.281 1.00 61.31 69 GLN A N 1
ATOM 550 C CA . GLN A 1 69 ? 14.834 7.014 -1.564 1.00 61.31 69 GLN A CA 1
ATOM 551 C C . GLN A 1 69 ? 14.991 7.108 -0.042 1.00 61.31 69 GLN A C 1
ATOM 553 O O . GLN A 1 69 ? 14.138 7.700 0.613 1.00 61.31 69 GLN A O 1
ATOM 558 N N . LYS A 1 70 ? 16.085 6.584 0.531 1.00 62.19 70 LYS A N 1
ATOM 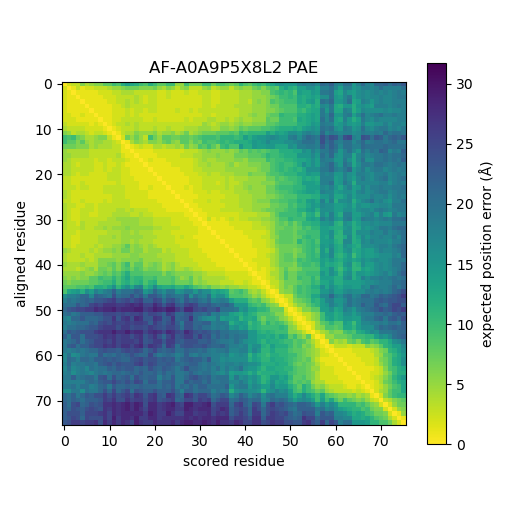559 C CA . LYS A 1 70 ? 16.374 6.702 1.972 1.00 62.19 70 LYS A CA 1
ATOM 560 C C . LYS A 1 70 ? 16.488 8.158 2.432 1.00 62.19 70 LYS A C 1
ATOM 562 O O . LYS A 1 70 ? 16.076 8.460 3.547 1.00 62.19 70 LYS A O 1
ATOM 567 N N . GLY A 1 71 ? 16.971 9.060 1.573 1.00 55.19 71 GLY A N 1
ATOM 568 C CA . GLY A 1 71 ? 17.046 10.496 1.868 1.00 55.19 71 GLY A CA 1
ATOM 569 C C . GLY A 1 71 ? 15.689 11.182 2.086 1.00 55.19 71 GLY A C 1
ATOM 570 O O . GLY A 1 71 ? 15.645 12.238 2.706 1.00 55.19 71 GLY A O 1
ATOM 571 N N . HIS A 1 72 ? 14.580 10.582 1.637 1.00 51.19 72 HIS A N 1
ATOM 572 C CA . HIS A 1 72 ? 13.227 11.112 1.846 1.00 51.19 72 HIS A CA 1
ATOM 573 C C . HIS A 1 72 ? 12.598 10.724 3.198 1.00 51.19 72 HIS A C 1
ATOM 575 O O . HIS A 1 72 ? 11.512 11.204 3.512 1.00 51.19 72 HIS A O 1
ATOM 581 N N . CYS A 1 73 ? 13.262 9.906 4.023 1.00 51.38 73 CYS A N 1
ATOM 582 C CA . CYS A 1 73 ? 12.803 9.577 5.379 1.00 51.38 73 CYS A CA 1
ATOM 583 C C . CYS A 1 73 ? 13.291 10.577 6.446 1.00 51.38 73 CYS A C 1
ATOM 585 O O . CYS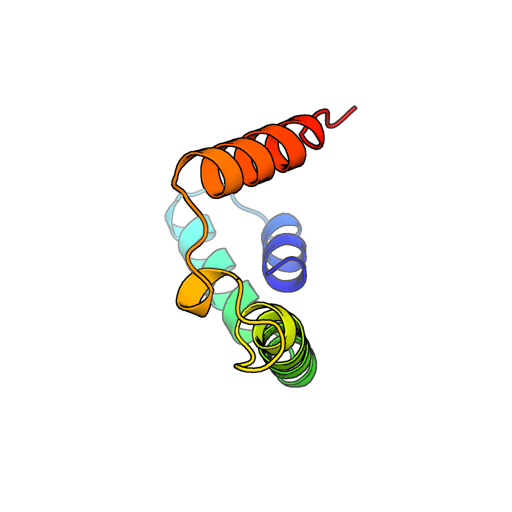 A 1 73 ? 13.562 10.176 7.575 1.00 51.38 73 CYS A O 1
ATOM 587 N N . SER A 1 74 ? 13.374 11.870 6.124 1.00 44.03 74 SER A N 1
ATOM 588 C CA . SER A 1 74 ? 13.290 12.904 7.160 1.00 44.03 74 SER A CA 1
ATOM 589 C C . SER A 1 74 ? 11.820 13.276 7.312 1.00 44.03 74 SER A C 1
ATOM 591 O O . SER A 1 74 ? 11.321 14.172 6.635 1.00 44.03 74 SER A O 1
ATOM 593 N N . VAL A 1 75 ? 11.111 12.528 8.157 1.00 38.41 75 VAL A N 1
AT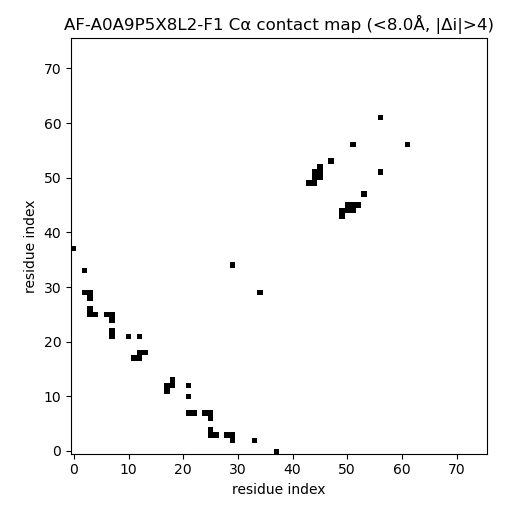OM 594 C CA . VAL A 1 75 ? 9.827 12.977 8.701 1.00 38.41 75 VAL A CA 1
ATOM 595 C C . VAL A 1 75 ? 10.170 14.056 9.729 1.00 38.41 75 VAL A C 1
ATOM 597 O O . VAL A 1 75 ? 10.740 13.735 10.771 1.00 38.41 75 VAL A O 1
ATOM 600 N N . SER A 1 76 ? 9.920 15.319 9.384 1.00 42.78 76 SER A N 1
ATOM 601 C CA . SER A 1 76 ? 9.738 16.394 10.368 1.00 42.78 76 SER A CA 1
ATOM 602 C C . SER A 1 76 ? 8.344 16.305 10.973 1.00 42.78 76 SER A C 1
ATOM 604 O O . SER A 1 76 ? 7.425 15.871 10.240 1.00 42.78 76 SER A O 1
#

Organism: NCBI:txid1400762

Sequence (76 aa):
WGWCKYCYQQAPKNTFDGVKKATYVAFDACPIDVICFFINRSWRFMSPSENAYHVGLTGKAATWAVCKQKGHCSVS